Protein AF-A0A1B8YA65-F1 (afdb_monomer)

Foldseek 3Di:
DQQQWEAAPPPRDIDHPVRAPPDPAGAQGPDHQKHWHDCVRVVGHIDIDGHADDPVRLLVSLQVRCCVVVVDNDDDPVSSVVSCVVCVVVVVNDDDD

Structure (mmCIF, N/CA/C/O backbone):
data_AF-A0A1B8YA65-F1
#
_entry.id   AF-A0A1B8YA65-F1
#
loop_
_atom_site.group_PDB
_atom_site.id
_atom_site.type_symbol
_atom_site.label_atom_id
_atom_site.label_alt_id
_atom_site.label_comp_id
_atom_site.label_asym_id
_atom_site.label_entity_id
_atom_site.label_seq_id
_atom_site.pdbx_PDB_ins_code
_atom_site.Cartn_x
_atom_site.Cartn_y
_atom_site.Cartn_z
_atom_site.occupancy
_atom_site.B_iso_or_equiv
_atom_site.auth_seq_id
_atom_site.auth_comp_id
_atom_site.auth_asym_id
_atom_site.auth_atom_id
_atom_site.pdbx_PDB_model_num
ATOM 1 N N . TRP A 1 1 ? 1.216 11.972 1.888 1.00 56.25 1 TRP A N 1
ATOM 2 C CA . TRP A 1 1 ? 0.232 10.913 1.586 1.00 56.25 1 TRP A CA 1
ATOM 3 C C . TRP A 1 1 ? 0.838 9.776 0.770 1.00 56.25 1 TRP A C 1
ATOM 5 O O . TRP A 1 1 ? 0.645 8.635 1.149 1.00 56.25 1 TRP A O 1
ATOM 15 N N . TYR A 1 2 ? 1.573 10.039 -0.319 1.00 61.22 2 TYR A N 1
ATOM 16 C CA . TYR A 1 2 ? 2.070 8.967 -1.199 1.00 61.22 2 TYR A CA 1
ATOM 17 C C . TYR A 1 2 ? 3.195 8.095 -0.608 1.00 61.22 2 TYR A C 1
ATOM 19 O O . TYR A 1 2 ? 3.368 6.949 -1.022 1.00 61.22 2 TYR A O 1
ATOM 27 N N . LEU A 1 3 ? 3.929 8.613 0.382 1.00 79.88 3 LEU A N 1
ATOM 28 C CA . LEU A 1 3 ? 4.946 7.878 1.137 1.00 79.88 3 LEU A CA 1
ATOM 29 C C . LEU A 1 3 ? 4.297 7.042 2.245 1.00 79.88 3 LEU A C 1
ATOM 31 O O . LEU A 1 3 ? 4.307 7.456 3.400 1.00 79.88 3 LEU A O 1
ATOM 35 N N . LYS A 1 4 ? 3.716 5.893 1.879 1.00 87.50 4 LYS A N 1
ATOM 36 C CA . LYS A 1 4 ? 3.282 4.849 2.828 1.00 87.50 4 LYS A CA 1
ATOM 37 C C . LYS A 1 4 ? 2.405 5.405 3.964 1.00 87.50 4 LYS A C 1
ATOM 39 O O . LYS A 1 4 ? 2.698 5.251 5.147 1.00 87.50 4 LYS A O 1
ATOM 44 N N . MET A 1 5 ? 1.339 6.119 3.591 1.00 92.25 5 MET A N 1
ATOM 45 C CA . MET A 1 5 ? 0.334 6.608 4.537 1.00 92.25 5 MET A CA 1
ATOM 46 C C . MET A 1 5 ? -1.055 6.102 4.171 1.00 92.25 5 MET A C 1
ATOM 48 O O . MET A 1 5 ? -1.403 6.018 2.992 1.00 92.25 5 MET A O 1
ATOM 52 N N . ILE A 1 6 ? -1.881 5.881 5.188 1.00 93.12 6 ILE A N 1
ATOM 53 C CA . ILE A 1 6 ? -3.277 5.472 5.043 1.00 93.12 6 ILE A CA 1
ATOM 54 C C . ILE A 1 6 ? -4.213 6.465 5.730 1.00 93.12 6 ILE A C 1
ATOM 56 O O . ILE A 1 6 ? -3.860 7.085 6.733 1.00 93.12 6 ILE A O 1
ATOM 60 N N . GLN A 1 7 ? -5.418 6.629 5.190 1.00 95.12 7 GLN A N 1
ATOM 61 C CA . GLN A 1 7 ? -6.423 7.518 5.758 1.00 95.12 7 GLN A CA 1
ATOM 62 C C . GLN A 1 7 ? -7.451 6.724 6.570 1.00 95.12 7 GLN A C 1
ATOM 64 O O . GLN A 1 7 ? -8.035 5.762 6.074 1.00 95.12 7 GLN A O 1
ATOM 69 N N . CYS A 1 8 ? -7.723 7.158 7.803 1.00 96.00 8 CYS A N 1
ATOM 70 C CA . CYS A 1 8 ? -8.818 6.607 8.599 1.00 96.00 8 CYS A CA 1
ATOM 71 C C . CYS A 1 8 ? -10.170 6.962 7.961 1.00 96.00 8 CYS A C 1
ATOM 73 O O . CYS A 1 8 ? -10.458 8.136 7.710 1.00 96.00 8 CYS A O 1
ATOM 75 N N . TYR A 1 9 ? -11.030 5.963 7.755 1.00 94.94 9 TYR A N 1
ATOM 76 C CA . TYR A 1 9 ? -12.342 6.134 7.123 1.00 94.94 9 TYR A CA 1
ATOM 77 C C . TYR A 1 9 ? -13.259 7.112 7.883 1.00 94.94 9 TYR A C 1
ATOM 79 O O . TYR A 1 9 ? -14.032 7.842 7.264 1.00 94.94 9 TYR A O 1
ATOM 87 N N . ARG A 1 10 ? -13.149 7.165 9.221 1.00 96.69 10 ARG A N 1
ATOM 88 C CA . ARG A 1 10 ? -14.026 7.971 10.087 1.00 96.69 10 ARG A CA 1
ATOM 89 C C . ARG A 1 10 ? -13.520 9.400 10.298 1.00 96.69 10 ARG A C 1
ATOM 91 O O . ARG A 1 10 ? -14.219 10.340 9.943 1.00 96.69 10 ARG A O 1
ATOM 98 N N . CYS A 1 11 ? -12.321 9.580 10.858 1.00 97.31 11 CYS A N 1
ATOM 99 C CA . CYS A 1 11 ? -11.795 10.917 11.181 1.00 97.31 11 CYS A CA 1
ATOM 100 C C . CYS A 1 11 ? -11.018 11.586 10.039 1.00 97.31 11 CYS A C 1
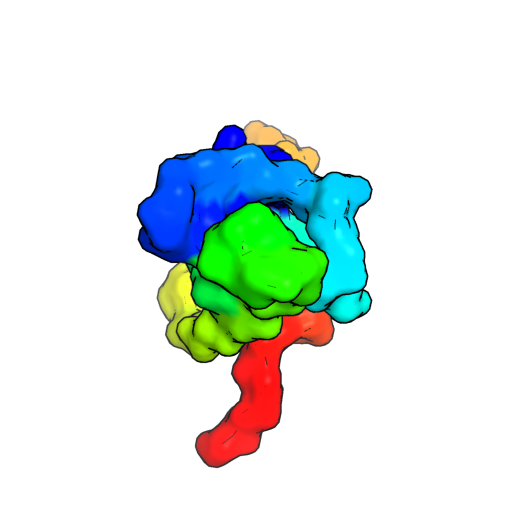ATOM 102 O O . CYS A 1 11 ? -10.603 12.734 10.182 1.00 97.31 11 CYS A O 1
ATOM 104 N N . ARG A 1 12 ? -10.782 10.875 8.925 1.00 95.62 12 ARG A N 1
ATOM 105 C CA . ARG A 1 12 ? -10.048 11.358 7.741 1.00 95.62 12 ARG A CA 1
ATOM 106 C C . ARG A 1 12 ? -8.592 11.779 7.993 1.00 95.62 12 ARG A C 1
ATOM 108 O O . ARG A 1 12 ? -7.952 12.296 7.078 1.00 95.62 12 ARG A O 1
ATOM 115 N N . GLN A 1 13 ? -8.049 11.519 9.181 1.00 95.69 13 GLN A N 1
ATOM 116 C CA . GLN A 1 13 ? -6.635 11.732 9.484 1.00 95.69 13 GLN A CA 1
ATOM 117 C C . GLN A 1 13 ? -5.762 10.696 8.773 1.00 95.69 13 GLN A C 1
ATOM 119 O O . GLN A 1 13 ? -6.194 9.563 8.533 1.00 95.69 13 GLN A O 1
ATOM 124 N N . TRP A 1 14 ? -4.541 11.108 8.435 1.00 94.25 14 TRP A N 1
ATOM 125 C CA . TRP A 1 14 ? -3.536 10.262 7.803 1.00 94.25 14 TRP A CA 1
ATOM 126 C C . TRP A 1 14 ? -2.589 9.684 8.847 1.00 94.25 14 TRP A C 1
ATOM 128 O O . TRP A 1 14 ? -2.142 10.395 9.743 1.00 94.25 14 TRP A O 1
ATOM 138 N N . PHE A 1 15 ? -2.259 8.408 8.693 1.00 93.88 15 PHE A N 1
ATOM 139 C CA . PHE A 1 15 ? -1.380 7.662 9.584 1.00 93.88 15 PHE A CA 1
ATOM 140 C C . PHE A 1 15 ? -0.220 7.099 8.771 1.00 93.88 15 PHE A C 1
ATOM 142 O O . PHE A 1 15 ? -0.421 6.649 7.641 1.00 93.88 15 PHE A O 1
ATOM 149 N N . HIS A 1 16 ? 0.992 7.168 9.320 1.00 91.81 16 HIS A N 1
ATOM 150 C CA . HIS A 1 16 ? 2.164 6.551 8.707 1.00 91.81 16 HIS A CA 1
ATOM 151 C C . HIS A 1 16 ? 2.096 5.038 8.890 1.00 91.81 16 HIS A C 1
ATOM 153 O O . HIS A 1 16 ? 1.774 4.581 9.984 1.00 91.81 16 HIS A O 1
ATOM 159 N N . GLU A 1 17 ? 2.498 4.288 7.868 1.00 91.06 17 GLU A N 1
ATOM 160 C CA . GLU A 1 17 ? 2.732 2.842 7.953 1.00 91.06 17 GLU A CA 1
ATOM 161 C C . GLU A 1 17 ? 3.558 2.481 9.200 1.00 91.06 17 GLU A C 1
ATOM 163 O O . GLU A 1 17 ? 3.146 1.640 9.988 1.00 91.06 17 GLU A O 1
ATOM 168 N N . ALA A 1 18 ? 4.663 3.196 9.446 1.00 88.75 18 ALA A N 1
ATOM 169 C CA . ALA A 1 18 ? 5.556 2.958 10.584 1.00 88.75 18 ALA A CA 1
ATOM 170 C C . ALA A 1 18 ? 4.929 3.214 11.972 1.00 88.75 18 ALA A C 1
ATOM 172 O O . ALA A 1 18 ? 5.505 2.821 12.982 1.00 88.75 18 ALA A O 1
ATOM 173 N N . CYS A 1 19 ? 3.785 3.901 12.043 1.00 89.75 19 CYS A N 1
ATOM 174 C CA . CYS A 1 19 ? 3.075 4.160 13.298 1.00 89.75 19 CYS A CA 1
ATOM 175 C C . CYS A 1 19 ? 1.909 3.188 13.533 1.00 89.75 19 CYS A C 1
ATOM 177 O O . CYS A 1 19 ? 1.337 3.202 14.621 1.00 89.75 19 CYS A O 1
ATOM 179 N N . MET A 1 20 ? 1.534 2.391 12.529 1.00 89.31 20 MET A N 1
ATOM 180 C CA . MET A 1 20 ? 0.443 1.425 12.625 1.00 89.31 20 MET A CA 1
ATOM 181 C C . MET A 1 20 ? 0.944 0.115 13.230 1.00 89.31 20 MET A C 1
ATOM 183 O O . MET A 1 20 ? 2.043 -0.342 12.930 1.00 89.31 20 MET A O 1
ATOM 187 N N . GLN A 1 21 ? 0.111 -0.521 14.045 1.00 84.06 21 GLN A N 1
ATOM 188 C CA . GLN A 1 21 ? 0.425 -1.791 14.711 1.00 84.06 21 GLN A CA 1
ATOM 189 C C . GLN A 1 21 ? -0.286 -2.989 14.067 1.00 84.06 21 GLN A C 1
ATOM 191 O O . GLN A 1 21 ? -0.024 -4.133 14.421 1.00 84.06 21 GLN A O 1
ATOM 196 N N . CYS A 1 22 ? -1.198 -2.734 13.128 1.00 84.19 22 CYS A N 1
ATOM 197 C CA . CYS A 1 22 ? -2.072 -3.737 12.514 1.00 84.19 22 CYS A CA 1
ATOM 198 C C . CYS A 1 22 ? -1.626 -4.222 11.120 1.00 84.19 22 CYS A C 1
ATOM 200 O O . CYS A 1 22 ? -2.387 -4.921 10.447 1.00 84.19 22 CYS A O 1
ATOM 202 N N . LEU A 1 23 ? -0.431 -3.842 10.657 1.00 85.44 23 LEU A N 1
ATOM 203 C CA . LEU A 1 23 ? 0.100 -4.257 9.356 1.00 85.44 23 LEU A CA 1
ATOM 204 C C . LEU A 1 23 ? 0.846 -5.590 9.464 1.00 85.44 23 LEU A C 1
ATOM 206 O O . LEU A 1 23 ? 1.796 -5.707 10.230 1.00 85.44 23 LEU A O 1
ATOM 210 N N . ASN A 1 24 ? 0.442 -6.56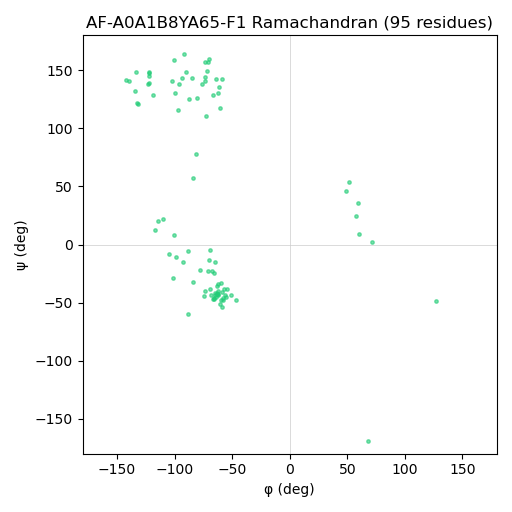5 8.648 1.00 81.00 24 ASN A N 1
ATOM 211 C CA . ASN A 1 24 ? 1.175 -7.827 8.498 1.00 81.00 24 ASN A CA 1
ATOM 212 C C . ASN A 1 24 ? 2.324 -7.710 7.488 1.00 81.00 24 ASN A C 1
ATOM 214 O O . ASN A 1 24 ? 3.342 -8.369 7.640 1.00 81.00 24 ASN A O 1
ATOM 218 N N . GLU A 1 25 ? 2.145 -6.871 6.466 1.00 84.62 25 GLU A N 1
ATOM 219 C CA . GLU A 1 25 ? 3.069 -6.688 5.347 1.00 84.62 25 GLU A CA 1
ATOM 220 C C . GLU A 1 25 ? 3.284 -5.191 5.088 1.00 84.62 25 GLU A C 1
ATOM 222 O O . GLU A 1 25 ? 2.342 -4.405 5.275 1.00 84.62 25 GLU A O 1
ATOM 227 N N . PRO A 1 26 ? 4.476 -4.777 4.621 1.00 87.75 26 PRO A N 1
ATOM 228 C CA . PRO A 1 26 ? 4.719 -3.399 4.229 1.00 87.75 26 PRO A CA 1
ATOM 229 C C . PRO A 1 26 ? 3.778 -2.937 3.110 1.00 87.75 26 PRO A C 1
ATOM 231 O O . PRO A 1 26 ? 3.473 -3.665 2.165 1.00 87.75 26 PRO A O 1
ATOM 234 N N . MET A 1 27 ? 3.352 -1.681 3.181 1.00 90.81 27 MET A N 1
ATOM 235 C CA . MET A 1 27 ? 2.587 -1.033 2.124 1.00 90.81 27 MET A CA 1
ATOM 236 C C . MET A 1 27 ? 3.497 -0.640 0.956 1.00 90.81 27 MET A C 1
ATOM 238 O O . MET A 1 27 ? 4.571 -0.060 1.152 1.00 90.81 27 MET A O 1
ATOM 242 N N . MET A 1 28 ? 3.023 -0.859 -0.271 1.00 92.00 28 MET A N 1
ATOM 243 C CA . MET A 1 28 ? 3.631 -0.260 -1.459 1.00 92.00 28 MET A CA 1
ATOM 244 C C . MET A 1 28 ? 3.369 1.252 -1.515 1.00 92.00 28 MET A C 1
ATOM 246 O O . MET A 1 28 ? 2.398 1.765 -0.946 1.00 92.00 28 MET A O 1
ATOM 250 N N . PHE A 1 29 ? 4.209 1.993 -2.240 1.00 92.50 29 PHE A N 1
ATOM 251 C CA . PHE A 1 29 ? 3.958 3.413 -2.476 1.00 92.50 29 PHE A CA 1
ATOM 252 C C . PHE A 1 29 ? 2.642 3.604 -3.233 1.00 92.50 29 PHE A C 1
ATOM 254 O O . PHE A 1 29 ? 2.351 2.892 -4.194 1.00 92.50 29 PHE A O 1
ATOM 261 N N . GLY A 1 30 ? 1.841 4.575 -2.790 1.00 90.69 30 GLY A N 1
ATOM 262 C CA . GLY A 1 30 ? 0.540 4.871 -3.396 1.00 90.69 30 GLY A CA 1
ATOM 263 C C . GLY A 1 30 ? -0.560 3.833 -3.138 1.00 90.69 30 GLY A C 1
ATOM 264 O O . GLY A 1 30 ? -1.678 4.026 -3.622 1.00 90.69 30 GLY A O 1
ATOM 265 N N . ASP A 1 31 ? -0.291 2.778 -2.364 1.00 93.56 31 ASP A N 1
ATOM 266 C CA . ASP A 1 31 ? -1.273 1.739 -2.077 1.00 93.56 31 ASP A CA 1
ATOM 267 C C . ASP A 1 31 ? -2.352 2.226 -1.107 1.00 93.56 31 ASP A C 1
ATOM 269 O O . ASP A 1 31 ? -2.115 2.478 0.074 1.00 93.56 31 ASP A O 1
ATOM 273 N N . ARG A 1 32 ? -3.564 2.385 -1.640 1.00 91.19 32 ARG A N 1
ATOM 2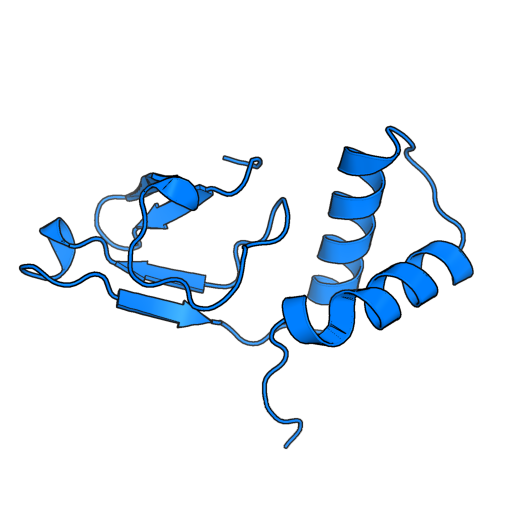74 C CA . ARG A 1 32 ? -4.746 2.851 -0.907 1.00 91.19 32 ARG A CA 1
ATOM 275 C C . ARG A 1 32 ? -5.848 1.797 -0.861 1.00 91.19 32 ARG A C 1
ATOM 277 O O . ARG A 1 32 ? -6.976 2.121 -0.494 1.00 91.19 32 ARG A O 1
ATOM 284 N N . PHE A 1 33 ? -5.552 0.550 -1.228 1.00 94.25 33 PHE A N 1
ATOM 285 C CA . PHE A 1 33 ? -6.536 -0.531 -1.291 1.00 94.25 33 PHE A CA 1
ATOM 286 C C . PHE A 1 33 ? -6.736 -1.168 0.083 1.00 94.25 33 PHE A C 1
ATOM 288 O O . PHE A 1 33 ? -6.575 -2.368 0.283 1.00 94.25 33 PHE A O 1
ATOM 295 N N . TYR A 1 34 ? -7.120 -0.334 1.045 1.00 93.81 34 TYR A N 1
ATOM 296 C CA . TYR A 1 34 ? -7.326 -0.716 2.429 1.00 93.81 34 TYR A CA 1
ATOM 297 C C . TYR A 1 34 ? -8.521 0.030 3.025 1.00 93.81 34 TYR A C 1
ATOM 299 O O . TYR A 1 34 ? -8.709 1.224 2.797 1.00 93.81 34 TYR A O 1
ATOM 307 N N . ALA A 1 35 ? -9.298 -0.663 3.850 1.00 94.75 35 ALA A N 1
ATOM 308 C CA . ALA A 1 35 ? -10.228 -0.044 4.782 1.00 94.75 35 ALA A CA 1
ATOM 309 C C . ALA A 1 35 ? -9.559 0.033 6.157 1.00 94.75 35 ALA A C 1
ATOM 311 O O . ALA A 1 35 ? -9.263 -1.002 6.754 1.00 94.75 35 ALA A O 1
ATOM 312 N N . PHE A 1 36 ? -9.323 1.252 6.644 1.00 95.75 36 PHE A N 1
ATOM 313 C CA . PHE A 1 36 ? -8.633 1.500 7.908 1.00 95.75 36 PHE A CA 1
ATOM 314 C C . PHE A 1 36 ? -9.476 2.323 8.882 1.00 95.75 36 PHE A C 1
ATOM 316 O O . PHE A 1 36 ? -10.111 3.315 8.504 1.00 95.75 36 PHE A O 1
ATOM 323 N N . LEU A 1 37 ? -9.435 1.931 10.154 1.00 96.56 37 LEU A N 1
ATOM 324 C CA . LEU A 1 37 ? -10.008 2.658 11.278 1.00 96.56 37 LEU A CA 1
ATOM 325 C C . LEU A 1 37 ? -8.954 2.749 12.390 1.00 96.56 37 LEU A C 1
ATOM 327 O O . LEU A 1 37 ? -8.476 1.728 12.882 1.00 96.56 37 LEU A O 1
ATOM 331 N N . CYS A 1 38 ? -8.591 3.972 12.781 1.00 96.25 38 CYS A N 1
ATOM 332 C CA . CYS A 1 38 ? -7.597 4.181 13.833 1.00 96.25 38 CYS A CA 1
ATOM 333 C C . CYS A 1 38 ? -8.132 3.778 15.214 1.00 96.25 38 CYS A C 1
ATOM 335 O O . CYS A 1 38 ? -9.346 3.784 15.442 1.00 96.25 38 CYS A O 1
ATOM 337 N N . SER A 1 39 ? -7.220 3.525 16.152 1.00 96.00 39 SER A N 1
ATOM 338 C CA . SER A 1 39 ? -7.526 3.151 17.540 1.00 96.00 39 SER A CA 1
ATOM 339 C C . SER A 1 39 ? -8.518 4.100 18.220 1.00 96.00 39 SER A C 1
ATOM 341 O O . SER A 1 39 ? -9.480 3.646 18.834 1.00 96.00 39 SER A O 1
ATOM 343 N N . VAL A 1 40 ? -8.362 5.418 18.042 1.00 96.12 40 VAL A N 1
ATOM 344 C CA . VAL A 1 40 ? -9.277 6.431 18.605 1.00 96.12 40 VAL A CA 1
ATOM 345 C C . VAL A 1 40 ? -10.698 6.273 18.056 1.00 96.12 40 VAL A C 1
ATOM 347 O O . VAL A 1 40 ? -11.675 6.354 18.794 1.00 96.12 40 VAL A O 1
ATOM 350 N N . CYS A 1 41 ? -10.833 6.020 16.753 1.00 97.06 41 CYS A N 1
ATOM 351 C CA . CYS A 1 41 ? -12.138 5.853 16.117 1.00 97.06 41 CYS A CA 1
ATOM 352 C C . CYS A 1 41 ? -12.761 4.473 16.367 1.00 97.06 41 CYS A C 1
ATOM 354 O O . CYS A 1 41 ? -13.979 4.349 16.237 1.00 97.06 41 CYS A O 1
ATOM 356 N N . ASN A 1 42 ? -11.951 3.465 16.695 1.00 96.06 42 ASN A N 1
ATOM 357 C CA . ASN A 1 42 ? -12.355 2.073 16.891 1.00 96.06 42 ASN A CA 1
ATOM 358 C C . ASN A 1 42 ? -12.285 1.617 18.363 1.00 96.06 42 ASN A C 1
ATOM 360 O O . ASN A 1 42 ? -12.208 0.427 18.640 1.00 96.06 42 ASN A O 1
ATOM 364 N N . GLN A 1 43 ? -12.321 2.558 19.312 1.00 94.56 43 GLN A N 1
ATOM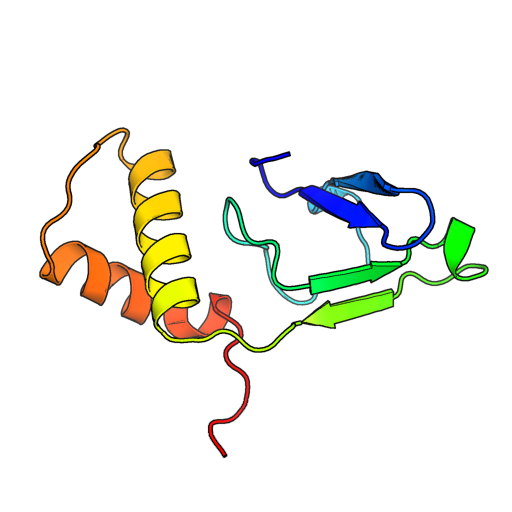 365 C CA . GLN A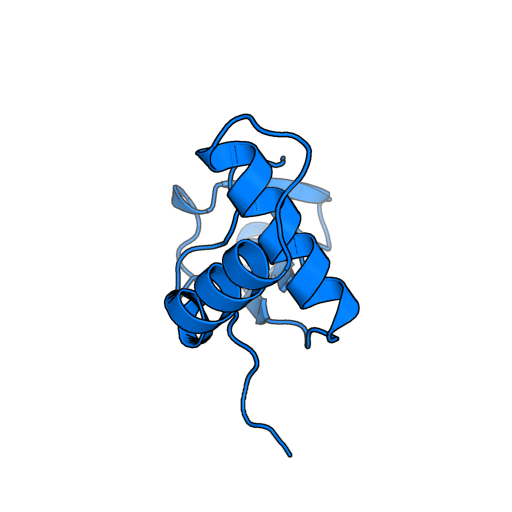 1 43 ? -12.409 2.266 20.752 1.00 94.56 43 GLN A CA 1
ATOM 366 C C . GLN A 1 43 ? -11.242 1.417 21.301 1.00 94.56 43 GLN A C 1
ATOM 368 O O . GLN A 1 43 ? -11.426 0.604 22.201 1.00 94.56 43 GLN A O 1
ATOM 373 N N . GLY A 1 44 ? -10.030 1.628 20.784 1.00 91.06 44 GLY A N 1
ATOM 374 C CA . GLY A 1 44 ? -8.789 1.095 21.351 1.00 91.06 44 GLY A CA 1
ATOM 375 C C . GLY A 1 44 ? -7.927 0.327 20.355 1.00 91.06 44 GLY A C 1
ATOM 376 O O . GLY A 1 44 ? -6.739 0.616 20.248 1.00 91.06 44 GLY A O 1
ATOM 377 N N . SER A 1 45 ? -8.494 -0.606 19.590 1.00 93.19 45 SER A N 1
ATOM 378 C CA . SER A 1 45 ? -7.731 -1.410 18.623 1.00 93.19 45 SER A CA 1
ATOM 379 C C . SER A 1 45 ? -7.757 -0.797 17.228 1.00 93.19 45 SER A C 1
ATOM 381 O O . SER A 1 45 ? -8.771 -0.261 16.800 1.00 93.19 45 SER A O 1
ATOM 383 N N . GLU A 1 46 ? -6.663 -0.874 16.478 1.00 95.56 46 GLU A N 1
ATOM 384 C CA . GLU A 1 46 ? -6.700 -0.523 15.056 1.00 95.56 46 GLU A CA 1
ATOM 385 C C . GLU A 1 46 ? -7.406 -1.619 14.249 1.00 95.56 46 GLU A C 1
ATOM 387 O O . GLU A 1 46 ? -7.262 -2.807 14.534 1.00 95.56 46 GLU A O 1
ATOM 392 N N . PHE A 1 47 ? -8.158 -1.222 13.223 1.00 94.44 47 PHE A N 1
ATOM 393 C CA . PHE A 1 47 ? -8.741 -2.149 12.258 1.00 94.44 47 PHE A CA 1
ATOM 394 C C . PHE A 1 47 ? -8.197 -1.853 10.869 1.00 94.44 47 PHE A C 1
ATOM 396 O O . PHE A 1 47 ? -8.292 -0.721 10.389 1.00 94.44 47 PHE A O 1
ATOM 403 N N . LEU A 1 48 ? -7.694 -2.890 10.206 1.00 94.31 48 LEU A N 1
ATOM 404 C CA . LEU A 1 48 ? -7.216 -2.825 8.836 1.00 94.31 48 LEU A CA 1
ATOM 405 C C . LEU A 1 48 ? -7.752 -4.013 8.043 1.00 94.31 48 LEU A C 1
ATOM 407 O O . LEU A 1 48 ? -7.662 -5.162 8.470 1.00 94.31 48 LEU A O 1
ATOM 411 N N . LYS A 1 49 ? -8.288 -3.733 6.857 1.00 92.81 49 LYS A N 1
ATOM 412 C CA . LYS A 1 49 ? -8.719 -4.755 5.905 1.00 92.81 49 LYS A CA 1
ATOM 413 C C . LYS A 1 49 ? -8.201 -4.427 4.513 1.00 92.81 49 LYS A C 1
ATOM 415 O O . LYS A 1 49 ? -8.544 -3.379 3.970 1.00 92.81 49 LYS A O 1
ATOM 420 N N . ARG A 1 50 ? -7.435 -5.346 3.922 1.00 93.81 50 ARG A N 1
ATOM 421 C CA . ARG A 1 50 ? -7.042 -5.302 2.507 1.00 93.81 50 ARG A CA 1
ATOM 422 C C . ARG A 1 50 ? -8.287 -5.376 1.620 1.00 93.81 50 ARG A C 1
ATOM 424 O O . ARG A 1 50 ? -9.152 -6.231 1.822 1.00 93.81 50 ARG A O 1
ATOM 431 N N . LEU A 1 51 ? -8.394 -4.465 0.662 1.00 93.50 51 LEU A N 1
ATOM 432 C CA . LEU A 1 51 ? -9.433 -4.472 -0.363 1.00 93.50 51 LEU A CA 1
ATOM 433 C C . LEU A 1 51 ? -8.938 -5.268 -1.577 1.00 93.50 51 LEU A C 1
ATOM 435 O O . LEU A 1 51 ? -7.736 -5.273 -1.832 1.00 93.50 51 LEU A O 1
ATOM 439 N N . PRO A 1 52 ? -9.828 -5.948 -2.319 1.00 93.38 52 PRO A N 1
ATOM 440 C CA . PRO A 1 52 ? -9.433 -6.669 -3.522 1.00 93.38 52 PRO A CA 1
ATOM 441 C C . PRO A 1 52 ? -8.909 -5.701 -4.589 1.00 93.38 52 PRO A C 1
ATOM 443 O O . PRO A 1 52 ? -9.451 -4.608 -4.764 1.00 93.38 52 PRO A O 1
ATOM 446 N N . LEU A 1 53 ? -7.883 -6.135 -5.318 1.00 94.38 53 LEU A N 1
ATOM 447 C CA . LEU A 1 53 ? -7.301 -5.396 -6.432 1.00 94.38 53 LEU A CA 1
ATOM 448 C C . LEU A 1 53 ? -7.789 -5.998 -7.743 1.00 94.38 53 LEU A C 1
ATOM 450 O O . LEU A 1 53 ? -7.873 -7.216 -7.890 1.00 94.38 53 LEU A O 1
ATOM 454 N N . ARG A 1 54 ? -8.068 -5.142 -8.722 1.00 94.31 54 ARG A N 1
ATOM 455 C CA . ARG A 1 54 ? -8.221 -5.550 -10.121 1.00 94.31 54 ARG A CA 1
ATOM 456 C C . ARG A 1 54 ? -6.869 -5.437 -10.819 1.00 94.31 54 ARG A C 1
ATOM 458 O O . ARG A 1 54 ? -5.993 -4.701 -10.374 1.00 94.31 54 ARG A O 1
ATOM 465 N N . TRP A 1 55 ? -6.728 -6.062 -11.984 1.00 94.50 55 TRP A N 1
ATOM 466 C CA . TRP A 1 55 ? -5.500 -5.966 -12.784 1.00 94.50 55 TRP A CA 1
ATOM 467 C C . TRP A 1 55 ? -5.071 -4.528 -13.101 1.00 94.50 55 TRP A C 1
ATOM 469 O O . TRP A 1 55 ? -3.889 -4.215 -13.020 1.00 94.50 55 TRP A O 1
ATOM 479 N N . VAL A 1 56 ? -6.017 -3.623 -13.375 1.00 96.00 56 VAL A N 1
ATOM 480 C CA . VAL A 1 56 ? -5.707 -2.194 -13.579 1.00 96.00 56 VAL A CA 1
ATOM 481 C C . VAL A 1 56 ? -5.095 -1.541 -12.336 1.00 96.00 56 VAL A C 1
ATOM 483 O O . VAL A 1 56 ? -4.232 -0.676 -12.454 1.00 96.00 56 VAL A O 1
ATOM 486 N N . ASP A 1 57 ? -5.511 -1.974 -11.146 1.00 95.81 57 ASP A N 1
ATOM 487 C CA . ASP A 1 57 ? -5.007 -1.462 -9.876 1.00 95.81 57 ASP A CA 1
ATOM 488 C C . ASP A 1 57 ? -3.579 -1.984 -9.627 1.00 95.81 57 A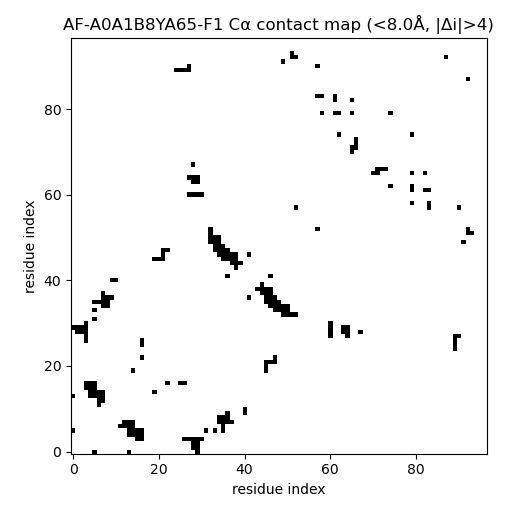SP A C 1
ATOM 490 O O . ASP A 1 57 ? -2.704 -1.216 -9.232 1.00 95.81 57 ASP A O 1
ATOM 494 N N . ILE A 1 58 ? -3.319 -3.256 -9.960 1.00 96.25 58 ILE A N 1
ATOM 495 C CA . ILE A 1 58 ? -1.986 -3.882 -9.900 1.00 96.25 58 ILE A CA 1
ATOM 496 C C . ILE A 1 58 ? -1.003 -3.160 -10.824 1.00 96.25 58 ILE A C 1
ATOM 498 O O . ILE A 1 58 ? 0.067 -2.744 -10.385 1.00 96.25 58 ILE A O 1
ATOM 502 N N . VAL A 1 59 ? -1.377 -2.963 -12.091 1.00 96.12 59 VAL A N 1
ATOM 503 C CA . VAL A 1 59 ? -0.525 -2.282 -13.077 1.00 96.12 59 VAL A CA 1
ATOM 504 C C . VAL A 1 59 ? -0.247 -0.839 -12.651 1.00 96.12 59 VAL A C 1
ATOM 506 O O . VAL A 1 59 ? 0.889 -0.378 -12.755 1.00 96.12 59 VAL A O 1
ATOM 509 N N . HIS A 1 60 ? -1.244 -0.128 -12.112 1.00 96.00 60 HIS A N 1
ATOM 510 C CA . HIS A 1 60 ? -1.023 1.216 -11.579 1.00 96.00 60 HIS A CA 1
ATOM 511 C C . HIS A 1 60 ? -0.046 1.233 -10.401 1.00 96.00 60 HIS A C 1
ATOM 513 O O . HIS A 1 60 ? 0.823 2.103 -10.364 1.00 96.00 60 HIS A O 1
ATOM 519 N N . LEU A 1 61 ? -0.164 0.297 -9.453 1.00 96.00 61 LEU A N 1
ATOM 520 C CA . LEU A 1 61 ? 0.778 0.204 -8.336 1.00 96.00 61 LEU A CA 1
ATOM 521 C C . LEU A 1 61 ? 2.193 -0.107 -8.823 1.00 96.00 61 LEU A C 1
ATOM 523 O O . LEU A 1 61 ? 3.132 0.545 -8.367 1.00 96.00 61 LEU A O 1
ATOM 527 N N . ALA A 1 62 ? 2.341 -1.029 -9.775 1.00 96.69 62 ALA A N 1
ATOM 528 C CA . ALA A 1 62 ? 3.633 -1.369 -10.361 1.00 96.69 62 ALA A CA 1
ATOM 529 C C . ALA A 1 62 ? 4.297 -0.148 -11.010 1.00 96.69 62 ALA A C 1
ATOM 531 O O . ALA A 1 62 ? 5.401 0.236 -10.626 1.00 96.69 62 ALA A O 1
ATOM 532 N N . LEU A 1 63 ? 3.587 0.534 -11.914 1.00 96.62 63 LEU A N 1
ATOM 533 C CA . LEU A 1 63 ? 4.078 1.747 -12.574 1.00 96.62 63 LEU A CA 1
ATOM 534 C C . LEU A 1 63 ? 4.428 2.854 -11.575 1.00 96.62 63 LEU A C 1
ATOM 536 O O . LEU A 1 63 ? 5.443 3.533 -11.729 1.00 96.62 63 LEU A O 1
ATOM 540 N N . TYR A 1 64 ? 3.605 3.038 -10.540 1.00 95.38 64 TYR A N 1
ATOM 541 C CA . TYR A 1 64 ? 3.845 4.061 -9.530 1.00 95.38 64 TYR A CA 1
ATOM 542 C C . TYR A 1 64 ? 5.117 3.780 -8.722 1.00 95.38 64 TYR A C 1
ATOM 544 O O . TYR A 1 64 ? 5.950 4.670 -8.553 1.00 95.38 64 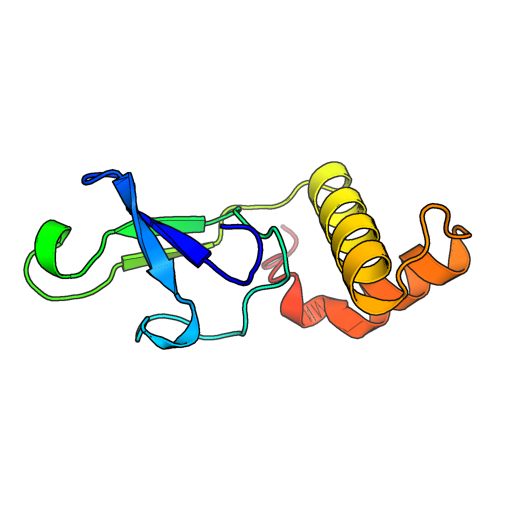TYR A O 1
ATOM 552 N N . ASN A 1 65 ? 5.297 2.541 -8.256 1.00 95.19 65 ASN A N 1
ATOM 553 C CA . ASN A 1 65 ? 6.469 2.151 -7.474 1.00 95.19 65 ASN A CA 1
ATOM 554 C C . ASN A 1 65 ? 7.741 2.174 -8.329 1.00 95.19 65 ASN A C 1
ATOM 556 O O . ASN A 1 65 ? 8.739 2.750 -7.898 1.00 95.19 65 ASN A O 1
ATOM 560 N N . LEU A 1 66 ? 7.693 1.661 -9.562 1.00 95.94 66 LEU A N 1
ATOM 561 C CA . LEU A 1 66 ? 8.793 1.780 -10.524 1.00 95.94 66 LEU A CA 1
ATOM 562 C C . LEU A 1 66 ? 9.172 3.247 -10.773 1.00 95.94 66 LEU A C 1
ATOM 564 O O . LEU A 1 66 ? 10.357 3.587 -10.751 1.00 95.94 66 LEU A O 1
ATOM 568 N N . GLY A 1 67 ? 8.187 4.134 -10.942 1.00 95.00 67 GLY A N 1
ATOM 569 C CA . GLY A 1 67 ? 8.393 5.576 -11.101 1.00 95.00 67 GLY A CA 1
ATOM 570 C C . GLY A 1 67 ? 9.104 6.216 -9.910 1.00 95.00 67 GLY A C 1
ATOM 571 O O . GLY A 1 67 ? 10.081 6.946 -10.086 1.00 95.00 67 GLY A O 1
ATOM 572 N N . VAL A 1 68 ? 8.653 5.910 -8.692 1.00 92.25 68 VAL A N 1
ATOM 573 C CA . VAL A 1 68 ? 9.254 6.424 -7.451 1.00 92.25 68 VAL A CA 1
ATOM 574 C C . VAL A 1 68 ? 10.689 5.915 -7.267 1.00 92.25 68 VAL A C 1
ATOM 576 O O . VAL A 1 68 ? 11.567 6.702 -6.913 1.00 92.25 68 VAL A O 1
ATOM 579 N N . LEU A 1 69 ? 10.942 4.628 -7.529 1.00 91.19 69 LEU A N 1
ATOM 580 C CA . LEU A 1 69 ? 12.246 3.992 -7.310 1.00 91.19 69 LEU A CA 1
ATOM 581 C C . LEU A 1 69 ? 13.288 4.393 -8.362 1.00 91.19 69 LEU A C 1
ATOM 583 O O . LEU A 1 69 ? 14.429 4.699 -8.022 1.00 91.19 69 LEU A O 1
ATOM 587 N N . SER A 1 70 ? 12.904 4.411 -9.639 1.00 92.50 70 SER A N 1
ATOM 588 C CA . SER A 1 70 ? 13.832 4.643 -10.757 1.00 92.50 70 SER A CA 1
ATOM 589 C C . SER A 1 70 ? 13.945 6.107 -11.187 1.00 92.50 70 SER A C 1
ATOM 591 O O . SER A 1 70 ? 14.865 6.454 -11.928 1.00 92.50 70 SER A O 1
ATOM 593 N N . LYS A 1 71 ? 13.006 6.968 -10.764 1.00 89.62 71 LYS A N 1
ATOM 594 C CA . LYS A 1 71 ? 12.845 8.356 -11.240 1.00 89.62 71 LYS A CA 1
ATOM 595 C C . LYS A 1 71 ? 12.644 8.467 -12.763 1.00 89.62 71 LYS A C 1
ATOM 597 O O . LYS A 1 71 ? 12.926 9.513 -13.349 1.00 89.62 71 LYS A O 1
ATOM 602 N N . LYS A 1 72 ? 12.142 7.407 -13.407 1.00 91.69 72 LYS A N 1
ATOM 603 C CA . LYS A 1 72 ? 11.760 7.376 -14.829 1.00 91.69 72 LYS A CA 1
ATOM 604 C C . LYS A 1 72 ? 10.246 7.514 -14.997 1.00 91.69 72 LYS A C 1
ATOM 606 O O . LYS A 1 72 ? 9.476 7.247 -14.078 1.00 91.69 72 LYS A O 1
ATOM 611 N N . LYS A 1 73 ? 9.821 7.936 -16.192 1.00 91.88 73 LYS A N 1
ATOM 612 C CA . LYS A 1 73 ? 8.399 8.118 -16.542 1.00 91.88 73 LYS A CA 1
ATOM 613 C C . LYS A 1 73 ? 7.817 6.976 -17.383 1.00 91.88 73 LYS A C 1
ATOM 615 O O . LYS A 1 73 ? 6.615 6.743 -17.314 1.00 91.88 73 LYS A O 1
ATOM 620 N N . TYR A 1 74 ? 8.646 6.304 -18.176 1.00 95.75 74 TYR A N 1
ATOM 621 C CA . TYR A 1 74 ? 8.233 5.232 -19.080 1.00 95.75 74 TYR A CA 1
ATOM 622 C C . TYR A 1 74 ? 9.006 3.963 -18.744 1.00 95.75 74 TYR A C 1
ATOM 624 O O . TYR A 1 74 ? 10.170 4.050 -18.348 1.00 95.75 74 TYR A O 1
ATOM 632 N N . PHE A 1 75 ? 8.328 2.832 -18.902 1.00 96.56 75 PHE A N 1
ATOM 633 C CA . PHE A 1 75 ? 8.820 1.501 -18.581 1.00 96.56 75 PHE A CA 1
ATOM 634 C C . PHE A 1 75 ? 8.377 0.549 -19.677 1.00 96.56 75 PHE A C 1
ATOM 636 O O . PHE A 1 75 ? 7.240 0.650 -20.155 1.00 96.56 75 PHE A O 1
ATOM 643 N N . ASP A 1 76 ? 9.259 -0.367 -20.042 1.00 96.69 76 ASP A N 1
ATOM 644 C CA . ASP A 1 76 ? 8.915 -1.438 -20.960 1.00 96.69 76 ASP A CA 1
ATOM 645 C C . ASP A 1 76 ? 8.027 -2.471 -20.255 1.00 96.69 76 ASP A C 1
ATOM 647 O O . ASP A 1 76 ? 8.025 -2.605 -19.028 1.00 96.69 76 ASP A O 1
ATOM 651 N N . PHE A 1 77 ? 7.253 -3.226 -21.036 1.00 95.94 77 PHE A N 1
ATOM 652 C CA . PHE A 1 77 ? 6.335 -4.225 -20.485 1.00 95.94 77 PHE A CA 1
ATOM 653 C C . PHE A 1 77 ? 7.056 -5.269 -19.614 1.00 95.94 77 PHE A C 1
ATOM 655 O O . PHE A 1 77 ? 6.552 -5.627 -18.551 1.00 95.94 77 PHE A O 1
ATOM 662 N N . GLU A 1 78 ? 8.258 -5.688 -20.017 1.00 97.25 78 GLU A N 1
ATOM 663 C CA . GLU A 1 78 ? 9.081 -6.643 -19.265 1.00 97.25 78 GLU A CA 1
ATOM 664 C C . GLU A 1 78 ? 9.510 -6.102 -17.893 1.00 97.25 78 GLU A C 1
ATOM 666 O O . GLU A 1 78 ? 9.526 -6.852 -16.918 1.00 97.25 78 GLU A O 1
ATOM 671 N N . GLU A 1 79 ? 9.791 -4.797 -17.769 1.00 96.50 79 GLU A N 1
ATOM 672 C CA . GLU A 1 79 ? 10.104 -4.176 -16.473 1.00 96.50 79 GLU A CA 1
ATOM 673 C C . GLU A 1 79 ? 8.887 -4.230 -15.537 1.00 96.50 79 GLU A C 1
ATOM 675 O O . GLU A 1 79 ? 9.015 -4.546 -14.353 1.00 96.50 79 GLU A O 1
ATOM 680 N N . ILE A 1 80 ? 7.691 -3.962 -16.074 1.00 96.88 80 ILE A N 1
ATOM 681 C CA . ILE A 1 80 ? 6.434 -4.009 -15.313 1.00 96.88 80 ILE A CA 1
ATOM 682 C C . ILE A 1 80 ? 6.131 -5.444 -14.875 1.00 96.88 80 ILE A C 1
ATOM 684 O O . ILE A 1 80 ? 5.778 -5.669 -13.717 1.00 96.88 80 ILE A O 1
ATOM 688 N N . LEU A 1 81 ? 6.271 -6.411 -15.785 1.00 96.94 81 LEU A N 1
ATOM 689 C CA . LEU A 1 81 ? 6.007 -7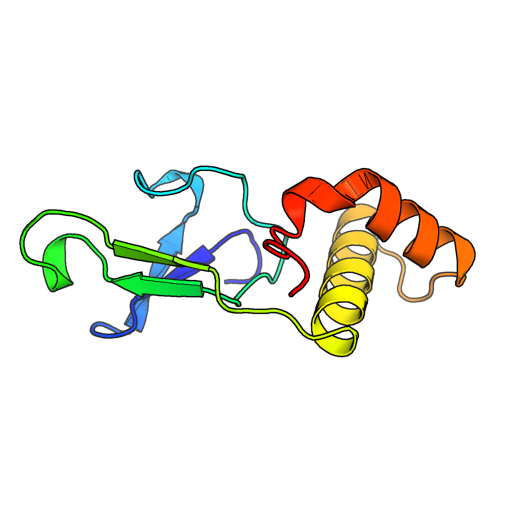.821 -15.508 1.00 96.94 81 LEU A CA 1
ATOM 690 C C . LEU A 1 81 ? 6.978 -8.369 -14.459 1.00 96.94 81 LEU A C 1
ATOM 692 O O . LEU A 1 81 ? 6.543 -9.009 -13.503 1.00 96.94 81 LEU A O 1
ATOM 696 N N . THR A 1 82 ? 8.269 -8.056 -14.598 1.00 97.25 82 THR A N 1
ATOM 697 C CA . THR A 1 82 ? 9.304 -8.420 -13.621 1.00 97.25 82 THR A CA 1
ATOM 698 C C . THR A 1 82 ? 8.964 -7.848 -12.249 1.00 97.25 82 THR A C 1
ATOM 700 O O . THR A 1 82 ? 8.909 -8.592 -11.276 1.00 97.25 82 THR A O 1
ATOM 703 N N . PHE A 1 83 ? 8.609 -6.560 -12.170 1.00 96.38 83 PHE A N 1
ATOM 704 C CA . PHE A 1 83 ? 8.212 -5.944 -10.905 1.00 96.38 83 PHE A CA 1
ATOM 705 C C . PHE A 1 83 ? 7.014 -6.651 -10.256 1.00 96.38 83 PHE A C 1
ATOM 707 O O . PHE A 1 83 ? 7.033 -6.909 -9.053 1.00 96.38 83 PHE A O 1
ATOM 714 N N . VAL A 1 84 ? 5.965 -6.956 -11.029 1.00 96.38 84 VAL A N 1
ATOM 715 C CA . VAL A 1 84 ? 4.767 -7.632 -10.505 1.00 96.38 84 VAL A CA 1
ATOM 716 C C . VAL A 1 84 ? 5.099 -9.033 -9.995 1.00 96.38 84 VAL A C 1
ATOM 718 O O . VAL A 1 84 ? 4.612 -9.405 -8.930 1.00 96.38 84 VAL A O 1
ATOM 721 N N . ASN A 1 85 ? 5.931 -9.784 -10.717 1.00 95.75 85 ASN A N 1
ATOM 722 C CA . ASN A 1 85 ? 6.344 -11.127 -10.312 1.00 95.75 85 ASN A CA 1
ATOM 723 C C . ASN A 1 85 ? 7.201 -11.097 -9.040 1.00 95.75 85 ASN A C 1
ATOM 725 O O . ASN A 1 85 ? 6.912 -11.829 -8.097 1.00 95.75 85 ASN A O 1
ATOM 729 N N . ASP A 1 86 ? 8.190 -10.203 -8.977 1.00 96.06 86 ASP A N 1
ATOM 730 C CA . ASP A 1 86 ? 9.096 -10.072 -7.828 1.00 96.06 86 ASP A CA 1
ATOM 731 C C . ASP A 1 86 ? 8.371 -9.607 -6.555 1.00 96.06 86 ASP A C 1
ATOM 733 O O . ASP A 1 86 ? 8.824 -9.860 -5.442 1.00 96.06 86 ASP A O 1
ATOM 737 N N . ASN A 1 87 ? 7.233 -8.923 -6.707 1.00 94.75 87 ASN A N 1
ATOM 738 C CA . ASN A 1 87 ? 6.459 -8.359 -5.601 1.00 94.75 87 ASN A CA 1
ATOM 739 C C . ASN A 1 87 ? 5.078 -9.014 -5.441 1.00 94.75 87 ASN A C 1
ATOM 741 O O . ASN A 1 87 ? 4.187 -8.422 -4.825 1.00 94.75 87 ASN A O 1
ATOM 745 N N . TRP A 1 88 ? 4.885 -10.220 -5.985 1.00 92.69 88 TRP A N 1
ATOM 746 C CA . TRP A 1 88 ? 3.582 -10.889 -6.027 1.00 92.69 88 TRP A CA 1
ATOM 747 C C . TRP A 1 88 ? 2.936 -11.030 -4.641 1.00 92.69 88 TRP A C 1
ATOM 749 O O . TRP A 1 88 ? 1.767 -10.683 -4.457 1.00 92.69 88 TRP A O 1
ATOM 759 N N . ASP A 1 89 ? 3.715 -11.447 -3.642 1.00 90.69 89 ASP A N 1
ATOM 760 C CA . ASP A 1 89 ? 3.229 -11.619 -2.270 1.00 90.69 89 ASP A CA 1
ATOM 761 C C . ASP A 1 89 ? 2.900 -10.271 -1.603 1.00 90.69 89 ASP A C 1
ATOM 763 O O . ASP A 1 89 ? 1.860 -10.125 -0.951 1.00 90.69 89 ASP A O 1
ATOM 767 N N . HIS A 1 90 ? 3.707 -9.235 -1.855 1.00 91.00 90 HIS A N 1
ATOM 768 C CA . HIS A 1 90 ? 3.475 -7.882 -1.336 1.00 91.00 90 HIS A CA 1
ATOM 769 C C . HIS A 1 90 ? 2.226 -7.210 -1.928 1.00 91.00 90 HIS A C 1
ATOM 771 O O . HIS A 1 90 ? 1.652 -6.314 -1.302 1.00 91.00 90 HIS A O 1
ATOM 777 N N . LEU A 1 91 ? 1.758 -7.642 -3.106 1.00 91.81 91 LEU A N 1
ATOM 778 C CA . LEU A 1 91 ? 0.493 -7.175 -3.687 1.00 91.81 91 LEU A CA 1
ATOM 779 C C . LEU A 1 91 ? -0.738 -7.693 -2.928 1.00 91.81 91 LEU A C 1
ATOM 781 O O . LEU A 1 91 ? -1.836 -7.166 -3.141 1.00 91.81 91 LEU A O 1
ATOM 785 N N . GLN A 1 92 ? -0.576 -8.681 -2.037 1.00 91.25 92 GLN A N 1
ATOM 786 C CA . GLN A 1 92 ? -1.620 -9.195 -1.143 1.00 91.25 92 GLN A CA 1
ATOM 787 C C . GLN A 1 92 ? -2.936 -9.497 -1.887 1.00 91.25 92 GLN A C 1
ATOM 789 O O . GLN A 1 92 ? -4.024 -9.108 -1.453 1.00 91.25 92 GLN A O 1
ATOM 794 N N . LEU A 1 93 ? -2.844 -10.176 -3.037 1.00 87.75 93 LEU A N 1
ATOM 795 C CA . LEU A 1 93 ? -3.974 -10.411 -3.952 1.00 87.75 93 LEU A CA 1
ATOM 796 C C . LEU A 1 93 ? -5.032 -11.382 -3.402 1.00 87.75 93 LEU A C 1
ATOM 798 O O . LEU A 1 93 ? -6.093 -11.564 -3.999 1.00 87.75 93 LEU A O 1
ATOM 802 N N . GLY A 1 94 ? -4.775 -11.975 -2.234 1.00 79.12 94 GLY A N 1
ATOM 803 C CA . GLY A 1 94 ? -5.633 -12.986 -1.636 1.00 79.12 94 GLY A CA 1
ATOM 804 C C . GLY A 1 94 ? -5.629 -14.286 -2.441 1.00 79.12 94 GLY A C 1
ATOM 805 O O . GLY A 1 94 ? -4.807 -14.503 -3.328 1.00 79.12 94 GLY A O 1
ATOM 806 N N . LYS A 1 95 ? -6.551 -15.191 -2.108 1.00 66.88 95 LYS A N 1
ATOM 807 C CA . LYS A 1 95 ? -6.727 -16.434 -2.865 1.00 66.88 95 LYS A CA 1
ATOM 808 C C . LYS A 1 95 ? -7.559 -16.143 -4.111 1.00 66.88 95 LYS A C 1
ATOM 810 O O . LYS A 1 95 ? -8.671 -15.630 -3.979 1.00 66.88 95 LYS A O 1
ATOM 815 N N . VAL A 1 96 ? -7.042 -16.509 -5.284 1.00 57.97 96 VAL A N 1
ATOM 816 C CA . VAL A 1 96 ? -7.831 -16.566 -6.520 1.00 57.97 96 VAL A CA 1
ATOM 817 C C . VAL A 1 96 ? -8.947 -17.585 -6.280 1.00 57.97 96 VAL A C 1
ATOM 819 O O . VAL A 1 96 ? -8.665 -18.731 -5.929 1.00 57.97 96 VAL A O 1
ATOM 822 N N . ARG A 1 97 ? -10.199 -17.130 -6.337 1.00 42.12 97 ARG A N 1
ATOM 823 C CA . ARG A 1 97 ? -11.379 -17.997 -6.262 1.00 42.12 97 ARG A CA 1
ATOM 824 C C . ARG A 1 97 ? -11.787 -18.434 -7.653 1.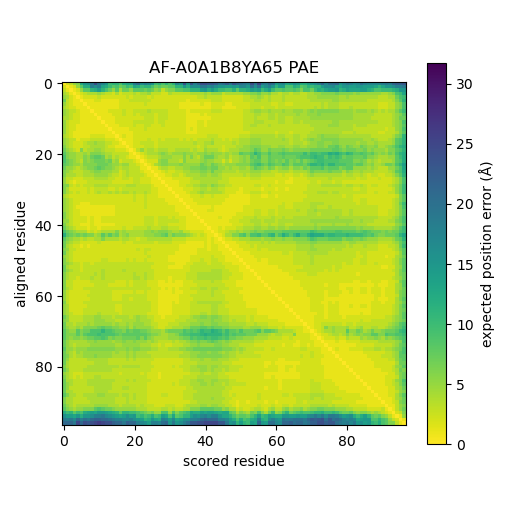00 42.12 97 ARG A C 1
ATOM 826 O O . ARG A 1 97 ? -11.704 -17.576 -8.559 1.00 42.12 97 ARG A O 1
#

Organism: Xenopus tropicalis (NCBI:txid8364)

Radius of gyration: 14.57 Å; Cα contacts (8 Å, |Δi|>4): 121; chains: 1; bounding box: 28×30×42 Å

InterPro domains:
  IPR011011 Zinc finger, FYVE/PHD-type [SSF57903] (4-58)

Secondary structure (DSSP, 8-state):
-TTTEEE-TTT--EEEGGG-S--SSPPPTT---EEEE-TTTTTTS-EEEEPPPPHHHHHHHHHHHHHHHH--S---HHHHHHHHHHTTTTTT-----

pLDDT: mean 91.29, std 9.08, range [42.12, 97.31]

Solvent-accessible surface area (backbone atoms only — not comparable to full-atom values): 6010 Å² total; per-residue (Å²): 105,56,79,36,33,49,56,23,74,83,83,63,50,75,43,50,55,91,76,55,86,70,69,93,66,77,73,51,48,68,59,70,58,55,54,34,36,46,27,84,81,52,81,66,52,63,44,72,41,83,46,89,72,51,71,71,54,51,53,50,42,41,54,48,38,51,28,69,74,68,74,47,91,79,78,56,70,67,59,48,51,49,50,46,63,79,39,47,75,70,64,62,73,71,79,88,125

Nearest PDB structures (foldseek):
  5xfr-assembly1_A  TM=9.706E-01  e=3.181E-13  Homo sapiens
  5xfn-assembly1_A  TM=9.519E-01  e=2.625E-12  Homo sapiens
  5xfq-assembly1_A  TM=9.638E-01  e=4.166E-12  Mus musculus
  5xfp-assembly3_E  TM=9.686E-01  e=8.605E-12  Homo sapiens
  5oqd-assembly3_C  TM=9.220E-01  e=5.896E-09  Drosophila melanogaster

Sequence (97 aa):
WYLKMIQCYRCRQWFHEACMQCLNEPMMFGDRFYAFLCSVCNQGSEFLKRLPLRWVDIVHLALYNLGVLSKKKYFDFEEILTFVNDNWDHLQLGKVR

Mean predicted aligned error: 3.97 Å